Protein AF-A0ABD2GUU6-F1 (afdb_monomer_lite)

Foldseek 3Di:
DDPPPDPPDPVVVVVVVVVVVPPPDPPDPFQADPQWDWDDDPPAIEIGNACSQDCAQDQRGGLRHQEYEHENYNHPDDDPVSCPSNPNHNYYHYD

Radius of gyration: 21.6 Å; chains: 1; bounding box: 74×26×33 Å

Structure (mmCIF, N/CA/C/O backbone):
data_AF-A0ABD2GUU6-F1
#
_entry.id   AF-A0ABD2GUU6-F1
#
loop_
_atom_site.group_PDB
_atom_site.id
_atom_site.type_symbol
_atom_site.label_atom_id
_atom_site.label_alt_id
_atom_site.label_comp_id
_atom_site.label_asym_id
_atom_site.label_entity_id
_atom_site.label_seq_id
_atom_site.pdbx_PDB_ins_code
_atom_site.Cartn_x
_atom_site.Cartn_y
_atom_site.Cartn_z
_atom_site.occupancy
_atom_site.B_iso_or_equiv
_atom_site.auth_seq_id
_atom_site.auth_comp_id
_atom_site.auth_asym_id
_atom_site.auth_atom_id
_atom_site.pdbx_PDB_model_num
ATOM 1 N N . MET A 1 1 ? 58.179 -3.791 10.890 1.00 44.34 1 MET A N 1
ATOM 2 C CA . MET A 1 1 ? 57.099 -3.771 9.889 1.00 44.34 1 MET A CA 1
ATOM 3 C C . MET A 1 1 ? 56.184 -4.932 10.259 1.00 44.34 1 MET A C 1
ATOM 5 O O . MET A 1 1 ? 56.639 -6.057 10.165 1.00 44.34 1 MET A O 1
ATOM 9 N N . ASP A 1 2 ? 55.018 -4.794 10.884 1.00 38.72 2 ASP A N 1
ATOM 10 C CA . ASP A 1 2 ? 54.137 -3.641 11.025 1.00 38.72 2 ASP A CA 1
ATOM 11 C C . ASP A 1 2 ? 53.310 -3.774 12.310 1.00 38.72 2 ASP A C 1
ATOM 13 O O . ASP A 1 2 ? 52.682 -4.793 12.590 1.00 38.72 2 ASP A O 1
ATOM 17 N N . THR A 1 3 ? 53.335 -2.716 13.111 1.00 44.91 3 THR A N 1
ATOM 18 C CA . THR A 1 3 ? 52.423 -2.467 14.222 1.00 44.91 3 THR A CA 1
ATOM 19 C C . THR A 1 3 ? 51.022 -2.244 13.658 1.00 44.91 3 THR A C 1
ATOM 21 O O . THR A 1 3 ? 50.696 -1.139 13.228 1.00 44.91 3 THR A O 1
ATOM 24 N N . VAL A 1 4 ? 50.170 -3.274 13.688 1.00 53.25 4 VAL A N 1
ATOM 25 C CA . VAL A 1 4 ? 48.708 -3.143 13.537 1.00 53.25 4 VAL A CA 1
ATOM 26 C C . VAL A 1 4 ? 48.157 -2.517 14.822 1.00 53.25 4 VAL A C 1
ATOM 28 O O . VAL A 1 4 ? 47.494 -3.144 15.636 1.00 53.25 4 VAL A O 1
ATOM 31 N N . SER A 1 5 ? 48.541 -1.268 15.053 1.00 53.53 5 SER A N 1
ATOM 32 C CA . SER A 1 5 ? 48.010 -0.398 16.096 1.00 53.53 5 SER A CA 1
ATOM 33 C C . SER A 1 5 ? 47.687 0.936 15.435 1.00 53.53 5 SER A C 1
ATOM 35 O O . SER A 1 5 ? 48.257 1.984 15.723 1.00 53.53 5 SER A O 1
ATOM 37 N N . SER A 1 6 ? 46.819 0.872 14.430 1.00 47.44 6 SER A N 1
ATOM 38 C CA . SER A 1 6 ? 46.210 2.043 13.827 1.00 47.44 6 SER A CA 1
ATOM 39 C C . SER A 1 6 ? 45.003 2.421 14.674 1.00 47.44 6 SER A C 1
ATOM 41 O O . SER A 1 6 ? 43.934 1.824 14.582 1.00 47.44 6 SER A O 1
ATOM 43 N N . HIS A 1 7 ? 45.225 3.423 15.526 1.00 55.16 7 HIS A N 1
ATOM 44 C CA . HIS A 1 7 ? 44.230 4.377 16.004 1.00 55.16 7 HIS A CA 1
ATOM 45 C C . HIS A 1 7 ? 42.999 4.427 15.084 1.00 55.16 7 HIS A C 1
ATOM 47 O O . HIS A 1 7 ? 43.005 5.088 14.043 1.00 55.16 7 HIS A O 1
ATOM 53 N N . LEU A 1 8 ? 41.922 3.751 15.480 1.00 58.81 8 LEU A N 1
ATOM 54 C CA . LEU A 1 8 ? 40.605 4.011 14.922 1.00 58.81 8 LEU A CA 1
ATOM 55 C C . LEU A 1 8 ? 40.223 5.415 15.396 1.00 58.81 8 LEU A C 1
ATOM 57 O O . LEU A 1 8 ? 39.872 5.622 16.555 1.00 58.81 8 LEU A O 1
ATOM 61 N N . SER A 1 9 ? 40.411 6.396 14.511 1.00 63.03 9 SER A N 1
ATOM 62 C CA . SER A 1 9 ? 40.080 7.801 14.740 1.00 63.03 9 SER A CA 1
ATOM 63 C C . SER A 1 9 ? 38.676 7.921 15.360 1.00 63.03 9 SER A C 1
ATOM 65 O O . SER A 1 9 ? 37.721 7.409 14.766 1.00 63.03 9 SER A O 1
ATOM 67 N N . PRO A 1 10 ? 38.501 8.605 16.511 1.00 59.88 10 PRO A N 1
ATOM 68 C CA . PRO A 1 10 ? 37.212 8.714 17.209 1.00 59.88 10 PRO A CA 1
ATOM 69 C C . PRO A 1 10 ? 36.142 9.468 16.399 1.00 59.88 10 PRO A C 1
ATOM 71 O O . PRO A 1 10 ? 34.978 9.508 16.786 1.00 59.88 10 PRO A O 1
ATOM 74 N N . PHE A 1 11 ? 36.520 10.028 15.246 1.00 58.97 11 PHE A N 1
ATOM 75 C CA . PHE A 1 11 ? 35.639 10.697 14.292 1.00 58.97 11 PHE A CA 1
ATOM 76 C C . PHE A 1 11 ? 35.018 9.753 13.247 1.00 58.97 11 PHE A C 1
ATOM 78 O O . PHE A 1 11 ? 34.021 10.113 12.625 1.00 58.97 11 PHE A O 1
ATOM 85 N N . LEU A 1 12 ? 35.555 8.539 13.064 1.00 63.94 12 LEU A N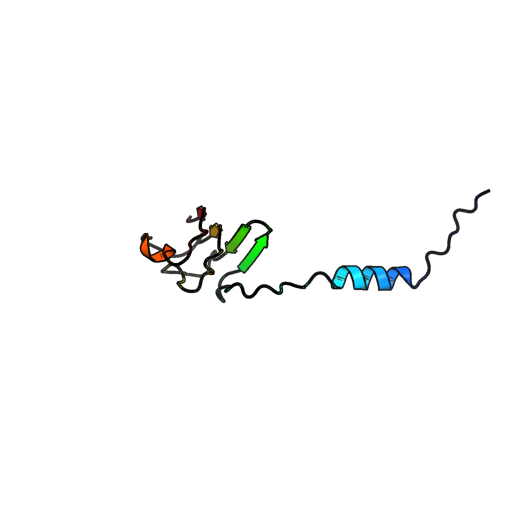 1
ATOM 86 C CA . LEU A 1 12 ? 35.001 7.553 12.122 1.00 63.94 12 LEU A CA 1
ATOM 87 C C . LEU A 1 12 ? 33.672 6.973 12.612 1.00 63.94 12 LEU A C 1
ATOM 89 O O . LEU A 1 12 ? 32.76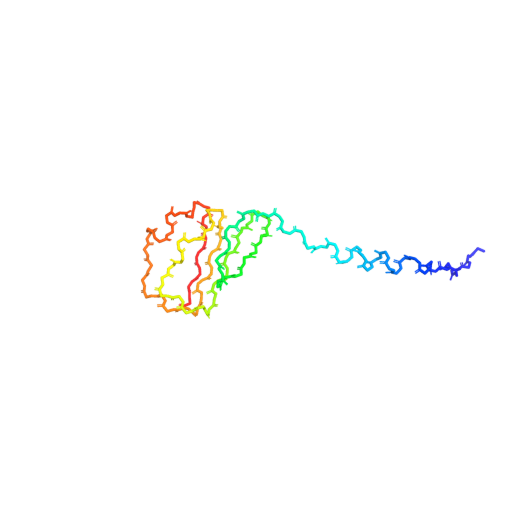9 6.731 11.815 1.00 63.94 12 LEU A O 1
ATOM 93 N N . PHE A 1 13 ? 33.538 6.786 13.925 1.00 68.62 13 PHE A N 1
ATOM 94 C CA . PHE A 1 13 ? 32.337 6.221 14.535 1.00 68.62 13 PHE A CA 1
ATOM 95 C C . PHE A 1 13 ? 31.085 7.107 14.365 1.00 68.62 13 PHE A C 1
ATOM 97 O O . PHE A 1 13 ? 30.065 6.593 13.902 1.00 68.62 13 PHE A O 1
ATOM 104 N N . PRO A 1 14 ? 31.119 8.431 14.644 1.00 67.81 14 PRO A N 1
ATOM 105 C CA . PRO A 1 14 ? 29.966 9.298 14.403 1.00 67.81 14 PRO A CA 1
ATOM 106 C C . PRO A 1 14 ? 29.688 9.498 12.908 1.00 67.81 14 PRO A C 1
ATOM 108 O O . PRO A 1 14 ? 28.526 9.578 12.521 1.00 67.81 14 PRO A O 1
ATOM 111 N N . LEU A 1 15 ? 30.718 9.514 12.052 1.00 69.25 15 LEU A N 1
ATOM 112 C CA . LEU A 1 15 ? 30.547 9.619 10.599 1.00 69.25 15 LEU A CA 1
ATOM 113 C C . LEU A 1 15 ? 29.804 8.403 10.025 1.00 69.25 15 LEU A C 1
ATOM 115 O O . LEU A 1 15 ? 28.890 8.560 9.217 1.00 69.25 15 LEU A O 1
ATOM 119 N N . LEU A 1 16 ? 30.150 7.200 10.492 1.00 70.06 16 LEU A N 1
ATOM 120 C CA . LEU A 1 16 ? 29.459 5.963 10.132 1.00 70.06 16 LEU A CA 1
ATOM 121 C C . LEU A 1 16 ? 27.991 5.987 10.589 1.00 70.06 16 LEU A C 1
ATOM 123 O O . LEU A 1 16 ? 27.108 5.586 9.835 1.00 70.06 16 LEU A O 1
ATOM 127 N N . LEU A 1 17 ? 27.719 6.520 11.786 1.00 68.88 17 LEU A N 1
ATOM 128 C CA . LEU A 1 17 ? 26.361 6.663 12.320 1.00 68.88 17 LEU A CA 1
ATOM 129 C C . LEU A 1 17 ? 25.503 7.655 11.508 1.00 68.88 17 LEU A C 1
ATOM 131 O O . LEU A 1 17 ? 24.318 7.409 11.295 1.00 68.88 17 LEU A O 1
ATOM 135 N N . VAL A 1 18 ? 26.099 8.754 11.030 1.00 70.31 18 VAL A N 1
ATOM 136 C CA . VAL A 1 18 ? 25.438 9.759 10.174 1.00 70.31 18 VAL A CA 1
ATOM 137 C C . VAL A 1 18 ? 25.157 9.211 8.770 1.00 70.31 18 VAL A C 1
ATOM 139 O O . VAL A 1 18 ? 24.098 9.467 8.201 1.00 70.31 18 VAL A O 1
ATOM 142 N N . LEU A 1 19 ? 26.062 8.399 8.217 1.00 64.94 19 LEU A N 1
ATOM 143 C CA . LEU A 1 19 ? 25.834 7.699 6.949 1.00 64.94 19 LEU A CA 1
ATOM 144 C C . LEU A 1 19 ? 24.670 6.701 7.062 1.00 64.94 19 LEU A C 1
ATOM 146 O O . LEU A 1 19 ? 23.804 6.671 6.189 1.00 64.94 19 LEU A O 1
ATOM 150 N N . LEU A 1 20 ? 24.596 5.952 8.167 1.00 63.34 20 LEU A N 1
ATOM 151 C CA . LEU A 1 20 ? 23.512 5.001 8.442 1.00 63.34 20 LEU A CA 1
ATOM 152 C C . LEU A 1 20 ? 22.145 5.675 8.649 1.00 63.34 20 LEU A C 1
ATOM 154 O O . LEU A 1 20 ? 21.124 5.062 8.353 1.00 63.34 20 LEU A O 1
ATOM 158 N N . SER A 1 21 ? 22.094 6.919 9.135 1.00 62.41 21 SER A N 1
ATOM 159 C CA . SER A 1 21 ? 20.831 7.644 9.357 1.00 62.41 21 SER A CA 1
ATOM 160 C C . SER A 1 21 ? 20.317 8.397 8.124 1.00 62.41 21 SER A C 1
ATOM 162 O O . SER A 1 21 ? 19.146 8.771 8.078 1.00 62.41 21 SER A O 1
ATOM 164 N N . SER A 1 22 ? 21.161 8.589 7.105 1.00 56.62 22 SER A N 1
ATOM 165 C CA . SER A 1 22 ? 20.831 9.349 5.888 1.00 56.62 22 SER A CA 1
ATOM 166 C C . SER A 1 22 ? 19.978 8.592 4.855 1.00 56.62 22 SER A C 1
ATOM 168 O O . SER A 1 22 ? 19.542 9.176 3.862 1.00 56.62 22 SER A O 1
ATOM 170 N N . VAL A 1 23 ? 19.665 7.313 5.090 1.00 58.53 23 VAL A N 1
ATOM 171 C CA . VAL A 1 23 ? 18.844 6.485 4.187 1.00 58.53 23 VAL A CA 1
ATOM 172 C C . VAL A 1 23 ? 17.345 6.623 4.458 1.00 58.53 23 VAL A C 1
ATOM 174 O O . VAL A 1 23 ? 16.651 5.638 4.670 1.00 58.53 23 VAL A O 1
ATOM 177 N N . ASN A 1 24 ? 16.806 7.842 4.449 1.00 61.94 24 ASN A N 1
ATOM 178 C CA . ASN A 1 24 ? 15.352 8.022 4.532 1.00 61.94 24 ASN A CA 1
ATOM 179 C C . ASN A 1 24 ? 14.845 9.111 3.580 1.00 61.94 24 ASN A C 1
ATOM 181 O O . ASN A 1 24 ? 14.126 10.030 3.961 1.00 61.94 24 ASN A O 1
ATOM 185 N N . SER A 1 25 ? 15.215 8.984 2.307 1.00 56.91 25 SER A N 1
ATOM 186 C CA . SER A 1 25 ? 14.793 9.895 1.241 1.00 56.91 25 SER A CA 1
ATOM 187 C C . SER A 1 25 ? 13.848 9.180 0.278 1.00 56.91 25 SER A C 1
ATOM 189 O O . SER A 1 25 ? 14.251 8.766 -0.803 1.00 56.91 25 SER A O 1
ATOM 191 N N . SER A 1 26 ? 12.577 9.025 0.652 1.00 58.97 26 SER A N 1
ATOM 192 C CA . SER A 1 26 ? 11.528 8.656 -0.312 1.00 58.97 26 SER A CA 1
ATOM 193 C C . SER A 1 26 ? 10.863 9.926 -0.840 1.00 58.97 26 SER A C 1
ATOM 195 O O . SER A 1 26 ? 9.775 10.290 -0.403 1.00 58.97 26 SER A O 1
ATOM 197 N N . LEU A 1 27 ? 11.528 10.627 -1.764 1.00 59.72 27 LEU A N 1
ATOM 198 C CA . LEU A 1 27 ? 10.901 11.690 -2.550 1.00 59.72 27 LEU A CA 1
ATOM 199 C C . LEU A 1 27 ? 10.343 11.068 -3.835 1.00 59.72 27 LEU A C 1
ATOM 201 O O . LEU A 1 27 ? 10.983 11.028 -4.880 1.00 59.72 27 LEU A O 1
ATOM 205 N N . SER A 1 28 ? 9.143 10.519 -3.728 1.00 55.94 28 SER A N 1
ATOM 206 C CA . SER A 1 28 ? 8.322 10.143 -4.872 1.00 55.94 28 SER A CA 1
ATOM 207 C C . SER A 1 28 ? 6.904 10.547 -4.528 1.00 55.94 28 SER A C 1
ATOM 209 O O . SER A 1 28 ? 6.375 10.131 -3.500 1.00 55.94 28 SER A O 1
ATOM 211 N N . SER A 1 29 ? 6.299 11.385 -5.364 1.00 60.44 29 SER A N 1
ATOM 212 C CA . SER A 1 29 ? 4.910 11.836 -5.253 1.00 60.44 29 SER A CA 1
ATOM 213 C C . SER A 1 29 ? 3.921 10.710 -5.588 1.00 60.44 29 SER A C 1
ATOM 215 O O . SER A 1 29 ? 2.958 10.932 -6.316 1.00 60.44 29 SER A O 1
ATOM 217 N N . MET A 1 30 ? 4.193 9.492 -5.116 1.00 69.62 30 MET A N 1
ATOM 218 C CA . MET A 1 30 ? 3.344 8.330 -5.320 1.00 69.62 30 MET A CA 1
ATOM 219 C C . MET A 1 30 ? 2.240 8.350 -4.276 1.00 69.62 30 MET A C 1
ATOM 221 O O . MET A 1 30 ? 2.496 8.450 -3.071 1.00 69.62 30 MET A O 1
ATOM 225 N N . LEU A 1 31 ? 0.999 8.284 -4.742 1.00 80.00 31 LEU A N 1
ATOM 226 C CA . LEU A 1 31 ? -0.169 8.339 -3.872 1.00 80.00 31 LEU A CA 1
ATOM 227 C C . LEU A 1 31 ? -0.292 7.020 -3.099 1.00 80.00 31 LEU A C 1
ATOM 229 O O . LEU A 1 31 ? -0.732 6.006 -3.638 1.00 80.00 31 LEU A O 1
ATOM 233 N N . CYS A 1 32 ? 0.088 7.047 -1.818 1.00 86.50 32 CYS A N 1
ATOM 234 C CA . CYS A 1 32 ? -0.105 5.925 -0.906 1.00 86.50 32 CYS A CA 1
ATOM 235 C C . CYS A 1 32 ? -1.368 6.134 -0.050 1.00 86.50 32 CYS A C 1
ATOM 237 O O . CYS A 1 32 ? -1.461 7.132 0.676 1.00 86.50 32 CYS A O 1
ATOM 239 N N . PRO A 1 33 ? -2.356 5.222 -0.086 1.00 88.25 33 PRO A N 1
ATOM 240 C CA . PRO A 1 33 ? -3.539 5.330 0.762 1.00 88.25 33 PRO A CA 1
ATOM 241 C C . PRO A 1 33 ? -3.178 5.301 2.254 1.00 88.25 33 PRO A C 1
ATOM 243 O O . PRO A 1 33 ? -2.361 4.492 2.677 1.00 88.25 33 PRO A O 1
ATOM 246 N N . LYS A 1 34 ? -3.862 6.099 3.091 1.00 84.75 34 LYS A N 1
ATOM 247 C CA . LYS A 1 34 ? -3.579 6.215 4.544 1.00 84.75 34 LYS A CA 1
ATOM 248 C C . LYS A 1 34 ? -3.599 4.894 5.322 1.00 84.75 34 LYS A C 1
ATOM 250 O O . LYS A 1 34 ? -3.031 4.817 6.405 1.00 84.75 34 LYS A O 1
ATOM 255 N N . ARG A 1 35 ? -4.344 3.902 4.834 1.00 85.12 35 ARG A N 1
ATOM 256 C CA . ARG A 1 35 ? -4.487 2.589 5.480 1.00 85.12 35 ARG A CA 1
ATOM 257 C C . ARG A 1 35 ? -3.550 1.544 4.889 1.00 85.12 35 ARG A C 1
ATOM 259 O O . ARG A 1 35 ? -3.520 0.435 5.392 1.00 85.12 35 ARG A O 1
ATOM 266 N N . CYS A 1 36 ? -2.792 1.890 3.858 1.00 90.88 36 CYS A N 1
ATOM 267 C CA . CYS A 1 36 ? -1.896 0.976 3.180 1.00 90.88 36 CYS A CA 1
ATOM 268 C C . CYS A 1 36 ? -0.440 1.380 3.421 1.00 90.88 36 CYS A C 1
ATOM 270 O O . CYS A 1 36 ? -0.128 2.528 3.734 1.00 90.88 36 CYS A O 1
ATOM 272 N N . THR A 1 37 ? 0.458 0.421 3.258 1.00 90.88 37 THR A N 1
ATOM 273 C CA . THR A 1 37 ? 1.901 0.642 3.226 1.00 90.88 37 THR A CA 1
ATOM 274 C C . THR A 1 37 ? 2.372 0.464 1.797 1.00 90.88 37 THR A C 1
ATOM 276 O O . THR A 1 37 ? 2.009 -0.514 1.148 1.00 90.88 37 THR A O 1
ATOM 279 N N . CYS A 1 38 ? 3.177 1.392 1.297 1.00 91.19 38 CYS A N 1
ATOM 280 C CA . CYS A 1 38 ? 3.669 1.328 -0.069 1.00 91.19 38 CYS A CA 1
ATOM 281 C C . CYS A 1 38 ? 5.173 1.090 -0.085 1.00 91.19 38 CYS A C 1
ATOM 283 O O . CYS A 1 38 ? 5.910 1.686 0.697 1.00 91.19 38 CYS A O 1
ATOM 285 N N . GLN A 1 39 ? 5.617 0.209 -0.974 1.00 91.88 39 GLN A N 1
ATOM 286 C CA . GLN A 1 39 ? 7.019 -0.128 -1.154 1.00 91.88 39 GLN A CA 1
ATOM 287 C C . GLN A 1 39 ? 7.436 0.229 -2.577 1.00 91.88 39 GLN A C 1
ATOM 289 O O . GLN A 1 39 ? 6.858 -0.265 -3.544 1.00 91.88 39 GLN A O 1
ATOM 294 N N . ASN A 1 40 ? 8.442 1.090 -2.694 1.00 89.69 40 ASN A N 1
ATOM 295 C CA . ASN A 1 40 ? 9.055 1.437 -3.968 1.00 89.69 40 ASN A CA 1
ATOM 296 C C . ASN A 1 40 ? 10.340 0.615 -4.130 1.00 89.69 40 ASN A C 1
ATOM 298 O O . ASN A 1 40 ? 11.370 0.955 -3.552 1.00 89.69 40 ASN A O 1
ATOM 302 N N . LEU A 1 41 ? 10.253 -0.496 -4.865 1.00 85.19 41 LEU A N 1
ATOM 303 C CA . LEU A 1 41 ? 11.387 -1.356 -5.198 1.00 85.19 41 LEU A CA 1
ATOM 304 C C . LEU A 1 41 ? 11.587 -1.333 -6.707 1.00 85.19 41 LEU A C 1
ATOM 306 O O . LEU A 1 41 ? 10.980 -2.140 -7.398 1.00 85.19 41 LEU A O 1
ATOM 310 N N . MET A 1 42 ? 12.440 -0.450 -7.225 1.00 83.06 42 MET A N 1
ATOM 311 C CA . MET A 1 42 ? 12.729 -0.367 -8.663 1.00 83.06 42 MET A CA 1
ATOM 312 C C . MET A 1 42 ? 12.957 -1.771 -9.273 1.00 83.06 42 MET A C 1
ATOM 314 O O . MET A 1 42 ? 13.824 -2.494 -8.775 1.00 83.06 42 MET A O 1
ATOM 318 N N . PRO A 1 43 ? 12.212 -2.193 -10.318 1.00 84.75 43 PRO A N 1
ATOM 319 C CA . PRO A 1 43 ? 11.291 -1.420 -11.167 1.00 84.75 43 PRO A CA 1
ATOM 320 C C . PRO A 1 43 ? 9.795 -1.467 -10.764 1.00 84.75 43 PRO A C 1
ATOM 322 O O . PRO A 1 43 ? 8.940 -1.068 -11.548 1.00 84.75 43 PRO A O 1
ATOM 325 N N . SER A 1 44 ? 9.452 -1.987 -9.587 1.00 87.94 44 SER A N 1
ATOM 326 C CA . SER A 1 44 ? 8.087 -2.244 -9.110 1.00 87.94 44 SER A CA 1
ATOM 327 C C . SER A 1 44 ? 7.648 -1.326 -7.959 1.00 87.94 44 SER A C 1
ATOM 329 O O . SER A 1 44 ? 8.383 -1.083 -7.000 1.00 87.94 44 SER A O 1
ATOM 331 N N . TYR A 1 45 ? 6.389 -0.888 -8.001 1.00 92.06 45 TYR A N 1
ATOM 332 C CA . TYR A 1 45 ? 5.723 -0.223 -6.882 1.00 92.06 45 TYR A CA 1
ATOM 333 C C . TYR A 1 45 ? 4.601 -1.095 -6.330 1.00 92.06 45 TYR A C 1
ATOM 335 O O . TYR A 1 45 ? 3.648 -1.426 -7.041 1.00 92.06 45 TYR A O 1
ATOM 343 N N . THR A 1 46 ? 4.707 -1.450 -5.053 1.00 93.38 46 THR A N 1
ATOM 344 C CA . THR A 1 46 ? 3.786 -2.373 -4.388 1.00 93.38 46 THR A CA 1
ATOM 345 C C . TH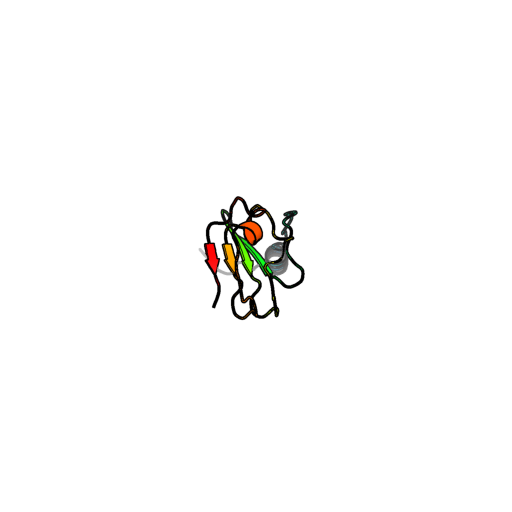R A 1 46 ? 2.962 -1.644 -3.338 1.00 93.38 46 THR A C 1
ATOM 347 O O . THR A 1 46 ? 3.512 -0.943 -2.489 1.00 93.38 46 THR A O 1
ATOM 350 N N . VAL A 1 47 ? 1.645 -1.852 -3.345 1.00 94.00 47 VAL A N 1
ATOM 351 C CA . VAL A 1 47 ? 0.711 -1.297 -2.357 1.00 94.00 47 VAL A CA 1
ATOM 352 C C . VAL A 1 47 ? 0.148 -2.424 -1.493 1.00 94.00 47 VAL A C 1
ATOM 354 O O . VAL A 1 47 ? -0.492 -3.357 -1.980 1.00 94.00 47 VAL A O 1
ATOM 357 N N . LEU A 1 48 ? 0.398 -2.340 -0.190 1.00 94.19 48 LEU A N 1
ATOM 358 C CA . LEU A 1 48 ? 0.057 -3.343 0.814 1.00 94.19 48 LEU A CA 1
ATOM 359 C C . LEU A 1 48 ? -1.096 -2.833 1.684 1.00 94.19 48 LEU A C 1
ATOM 361 O O . LEU A 1 48 ? -0.902 -1.930 2.491 1.00 94.19 48 LEU A O 1
ATOM 365 N N . CYS A 1 49 ? -2.284 -3.418 1.557 1.00 94.06 49 CYS A N 1
ATOM 366 C CA . CYS A 1 49 ? -3.494 -2.995 2.273 1.00 94.06 49 CYS A CA 1
ATOM 367 C C . CYS A 1 49 ? -4.092 -4.112 3.150 1.00 94.06 49 CYS A C 1
ATOM 369 O O . CYS A 1 49 ? -5.311 -4.189 3.321 1.00 94.06 49 CYS A O 1
ATOM 371 N N . ALA A 1 50 ? -3.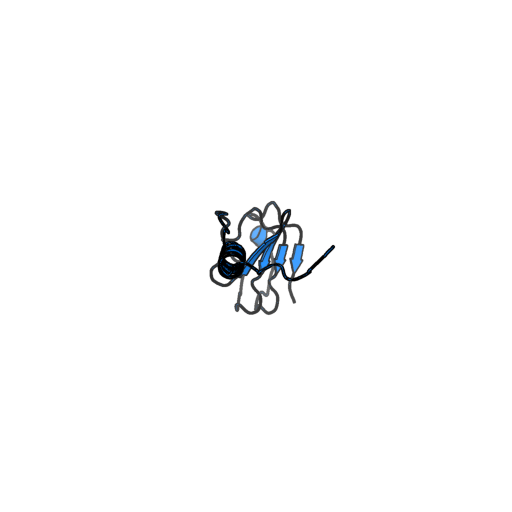268 -5.019 3.676 1.00 93.12 50 ALA A N 1
ATOM 372 C CA . ALA A 1 50 ? -3.765 -6.180 4.413 1.00 93.12 50 ALA A CA 1
ATOM 373 C C . ALA A 1 50 ? -4.417 -5.804 5.757 1.00 93.12 50 ALA A C 1
ATOM 375 O O . ALA A 1 50 ? -3.916 -4.918 6.448 1.00 93.12 50 ALA A O 1
ATOM 376 N N . LYS A 1 51 ? -5.498 -6.498 6.149 1.00 93.19 51 LYS A N 1
ATOM 377 C CA . LYS A 1 51 ? -6.197 -6.308 7.445 1.00 93.19 51 LYS A CA 1
ATOM 378 C C . LYS A 1 51 ? -6.689 -4.880 7.697 1.00 93.19 51 LYS A C 1
ATOM 380 O O . LYS A 1 51 ? -6.731 -4.415 8.834 1.00 93.19 51 LYS A O 1
ATOM 385 N N . THR A 1 52 ? -7.069 -4.164 6.642 1.00 90.94 52 THR A N 1
ATOM 386 C CA . THR A 1 52 ? -7.509 -2.762 6.745 1.00 90.94 52 THR A CA 1
ATOM 387 C C . THR A 1 52 ? -9.026 -2.610 6.815 1.00 90.94 52 THR A C 1
ATOM 389 O O . THR A 1 52 ? -9.521 -1.501 7.016 1.00 90.94 52 THR A O 1
ATOM 392 N N . GLY A 1 53 ? -9.764 -3.717 6.691 1.00 91.81 53 GLY A N 1
ATOM 393 C CA . GLY A 1 53 ? -11.222 -3.736 6.731 1.00 91.81 53 GLY A CA 1
ATOM 394 C C . GLY A 1 53 ? -11.866 -3.186 5.458 1.00 91.81 53 GLY A C 1
ATOM 395 O O . GLY A 1 53 ? -12.986 -2.684 5.505 1.00 91.81 53 GLY A O 1
ATOM 396 N N . LEU A 1 54 ? -11.161 -3.237 4.325 1.00 91.75 54 LEU A N 1
ATOM 397 C CA . LEU A 1 54 ? -11.678 -2.738 3.055 1.00 91.75 54 LEU A CA 1
ATOM 398 C C . LEU A 1 54 ? -12.878 -3.567 2.600 1.00 91.75 54 LEU A C 1
ATOM 400 O O . LEU A 1 54 ? -12.815 -4.791 2.536 1.00 91.75 54 LEU A O 1
ATOM 404 N N . LEU A 1 55 ? -13.954 -2.872 2.243 1.00 93.06 55 LEU A N 1
ATOM 405 C CA . LEU A 1 55 ? -15.135 -3.447 1.591 1.00 93.06 55 LEU A CA 1
ATOM 406 C C . LEU A 1 55 ? -15.037 -3.348 0.061 1.00 93.06 55 LEU A C 1
ATOM 408 O O . LEU A 1 55 ? -15.718 -4.067 -0.665 1.00 93.06 55 LEU A O 1
ATOM 412 N N . PHE A 1 56 ? -14.190 -2.440 -0.427 1.00 90.94 56 PHE A N 1
ATOM 413 C CA . PHE A 1 56 ? -13.968 -2.136 -1.837 1.00 90.94 56 PHE A CA 1
ATOM 414 C C . PHE A 1 56 ? -12.507 -1.735 -2.070 1.00 90.94 56 PHE A C 1
ATOM 416 O O . PHE A 1 56 ? -11.802 -1.331 -1.142 1.00 90.94 56 PHE A O 1
ATOM 423 N N . VAL A 1 57 ? -12.055 -1.828 -3.321 1.00 91.62 57 VAL A N 1
ATOM 424 C CA . VAL A 1 57 ? -10.710 -1.396 -3.721 1.00 91.62 57 VAL A CA 1
ATOM 425 C C . VAL A 1 57 ? -10.603 0.137 -3.615 1.00 91.62 57 VAL A C 1
ATOM 427 O O . VAL A 1 57 ? -11.483 0.838 -4.122 1.00 91.62 57 VAL A O 1
ATOM 430 N N . PRO A 1 58 ? -9.559 0.695 -2.973 1.00 88.31 58 PRO A N 1
ATOM 431 C CA . PRO A 1 58 ? -9.379 2.141 -2.880 1.00 88.31 58 PRO A CA 1
ATOM 432 C C . PRO A 1 58 ? -9.149 2.783 -4.263 1.00 88.31 58 PRO A C 1
ATOM 434 O O . PRO A 1 58 ? -8.255 2.345 -4.984 1.00 88.31 58 PRO A O 1
ATOM 437 N N . PRO A 1 59 ? -9.866 3.865 -4.628 1.00 84.12 59 PRO A N 1
ATOM 438 C CA . PRO A 1 59 ? -9.675 4.536 -5.920 1.00 84.12 59 PRO A CA 1
ATOM 439 C C . PRO A 1 59 ? -8.385 5.374 -5.988 1.00 84.12 59 PRO A C 1
ATOM 441 O O . PRO A 1 59 ? -7.898 5.681 -7.074 1.00 84.12 59 PRO A O 1
ATOM 444 N N . ASN A 1 60 ? -7.816 5.731 -4.831 1.00 81.81 60 ASN A N 1
ATOM 445 C CA . ASN A 1 60 ? -6.657 6.624 -4.697 1.00 81.81 60 ASN A CA 1
ATOM 446 C C . ASN A 1 60 ? -5.319 5.864 -4.703 1.00 81.81 60 ASN A C 1
ATOM 448 O O . ASN A 1 60 ? -4.424 6.188 -3.924 1.00 81.81 60 ASN A O 1
ATOM 452 N N . ILE A 1 61 ? -5.214 4.815 -5.516 1.00 88.50 61 ILE A N 1
ATOM 453 C CA . ILE A 1 61 ? -3.975 4.056 -5.711 1.00 88.50 61 ILE A CA 1
ATOM 454 C C . ILE A 1 61 ? -3.238 4.640 -6.918 1.00 88.50 61 ILE A C 1
ATOM 456 O O . ILE A 1 61 ? -3.865 4.992 -7.921 1.00 88.50 61 ILE A O 1
ATOM 460 N N . ASP A 1 62 ? -1.918 4.771 -6.799 1.00 88.06 62 ASP A N 1
ATOM 461 C CA . ASP A 1 62 ? -1.070 5.293 -7.865 1.00 88.06 62 ASP A CA 1
ATOM 462 C C . ASP A 1 62 ? -1.172 4.452 -9.149 1.00 88.06 62 ASP A C 1
ATOM 464 O O . ASP A 1 62 ? -1.256 3.223 -9.117 1.00 88.06 62 ASP A O 1
ATOM 468 N N . ARG A 1 63 ? -1.129 5.111 -10.310 1.00 90.56 63 ARG A N 1
ATOM 469 C CA . ARG A 1 63 ? -1.224 4.419 -11.603 1.00 90.56 63 ARG A CA 1
ATOM 470 C C . ARG A 1 63 ? -0.029 3.505 -11.867 1.00 90.56 63 ARG A C 1
ATOM 472 O O . ARG A 1 63 ? -0.153 2.542 -12.625 1.00 90.56 63 ARG A O 1
ATOM 479 N N . GLN A 1 64 ? 1.111 3.822 -11.252 1.00 89.69 64 GLN A N 1
ATOM 480 C CA . GLN A 1 64 ? 2.364 3.084 -11.360 1.00 89.69 64 GLN A CA 1
ATOM 481 C C . GLN A 1 64 ? 2.416 1.852 -10.447 1.00 89.69 64 GLN A C 1
ATOM 483 O O . GLN A 1 64 ? 3.396 1.113 -10.499 1.00 89.69 64 GLN A O 1
ATOM 488 N N . THR A 1 65 ? 1.388 1.603 -9.625 1.00 92.19 65 THR A N 1
ATOM 489 C CA . THR A 1 65 ? 1.305 0.384 -8.816 1.00 92.19 65 THR A CA 1
ATOM 490 C C . THR A 1 65 ? 1.340 -0.849 -9.709 1.00 92.19 65 THR A C 1
ATOM 492 O O . THR A 1 65 ? 0.432 -1.085 -10.499 1.00 92.19 65 THR A O 1
ATOM 495 N N . ALA A 1 66 ? 2.398 -1.640 -9.551 1.00 94.25 66 ALA A N 1
ATOM 496 C CA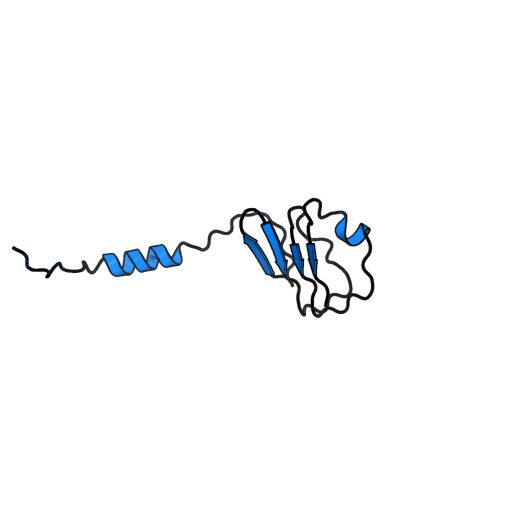 . ALA A 1 66 ? 2.611 -2.893 -10.257 1.00 94.25 66 ALA A CA 1
ATOM 497 C C . ALA A 1 66 ? 2.021 -4.085 -9.496 1.00 94.25 66 ALA A C 1
ATOM 499 O O . ALA A 1 66 ? 1.554 -5.046 -10.109 1.00 94.25 66 ALA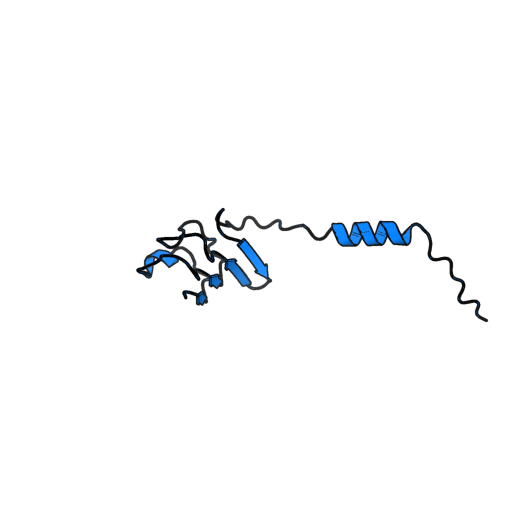 A O 1
ATOM 500 N N . GLU A 1 67 ? 1.987 -4.012 -8.165 1.00 94.56 67 GLU A N 1
ATOM 501 C CA . GLU A 1 67 ? 1.406 -5.056 -7.328 1.00 94.56 67 GLU A CA 1
ATOM 502 C C . GLU A 1 67 ? 0.498 -4.478 -6.239 1.00 94.56 67 GLU A C 1
ATOM 504 O O . GLU A 1 67 ? 0.880 -3.567 -5.503 1.00 94.56 67 GLU A O 1
ATOM 509 N N . LEU A 1 68 ? -0.699 -5.051 -6.100 1.00 94.31 68 LEU A N 1
ATOM 510 C CA . LEU A 1 68 ? -1.676 -4.669 -5.084 1.00 94.31 68 LEU A CA 1
ATOM 511 C C . LEU A 1 68 ? -2.036 -5.865 -4.195 1.00 94.31 68 LEU A C 1
ATOM 513 O O . LEU A 1 68 ? -2.515 -6.894 -4.674 1.00 94.31 68 LEU A O 1
ATOM 517 N N . ARG A 1 69 ? -1.838 -5.731 -2.879 1.00 95.50 69 ARG A N 1
ATOM 518 C CA . ARG A 1 69 ? -2.152 -6.779 -1.895 1.00 95.50 69 ARG A CA 1
ATOM 519 C C . ARG A 1 69 ? -3.318 -6.358 -1.006 1.00 95.50 69 ARG A C 1
ATOM 521 O O . ARG A 1 69 ? -3.189 -5.437 -0.204 1.00 95.50 69 ARG A O 1
ATOM 528 N N . LEU A 1 70 ? -4.435 -7.070 -1.125 1.00 94.94 70 LEU A N 1
ATOM 529 C CA . LEU A 1 70 ? -5.712 -6.816 -0.444 1.00 94.94 70 LEU A CA 1
ATOM 530 C C . LEU A 1 70 ? -6.101 -7.953 0.518 1.00 94.94 70 LEU A C 1
ATOM 532 O O . LEU A 1 70 ? -7.273 -8.097 0.852 1.00 94.94 70 LEU A O 1
ATOM 536 N N . MET A 1 71 ? -5.140 -8.760 0.966 1.00 93.62 71 MET A N 1
ATOM 537 C CA . MET A 1 71 ? -5.377 -9.910 1.851 1.00 93.62 71 MET A CA 1
ATOM 538 C C . MET A 1 71 ? -6.091 -9.516 3.153 1.00 93.62 71 MET A C 1
ATOM 540 O O . MET A 1 71 ? -5.925 -8.398 3.641 1.00 93.62 71 MET A O 1
ATOM 544 N N . ASP A 1 72 ? -6.849 -10.446 3.735 1.00 93.50 72 ASP A N 1
ATOM 545 C CA . ASP A 1 72 ? -7.542 -10.255 5.016 1.00 93.50 72 ASP A CA 1
ATOM 546 C C . ASP A 1 72 ? -8.449 -9.001 5.059 1.00 93.50 72 ASP A C 1
ATOM 548 O O . ASP A 1 72 ? -8.510 -8.283 6.060 1.00 93.50 72 ASP A O 1
ATOM 552 N N . ASN A 1 73 ? -9.125 -8.693 3.950 1.00 94.56 73 ASN A N 1
ATOM 553 C CA . ASN A 1 73 ? -10.155 -7.655 3.878 1.00 94.56 73 ASN A CA 1
ATOM 554 C C . ASN A 1 73 ? -11.544 -8.277 3.675 1.00 94.56 73 ASN A C 1
ATOM 556 O O . ASN A 1 73 ? -11.678 -9.480 3.484 1.00 94.56 73 ASN A O 1
ATOM 560 N N . PHE A 1 74 ? -12.585 -7.446 3.689 1.00 95.19 74 PHE A N 1
ATOM 561 C CA . PHE A 1 74 ? -13.986 -7.856 3.542 1.00 95.19 74 PHE A CA 1
ATOM 562 C C . PHE A 1 74 ? -14.522 -7.588 2.125 1.00 95.19 74 PHE A C 1
ATOM 564 O O . PHE A 1 74 ? -15.702 -7.287 1.938 1.00 95.19 74 PHE A O 1
ATOM 571 N N . ILE A 1 75 ? -13.650 -7.643 1.116 1.00 92.12 75 ILE A N 1
ATOM 572 C CA . ILE A 1 75 ? -14.022 -7.382 -0.276 1.00 92.12 75 ILE A CA 1
ATOM 573 C C . ILE A 1 75 ? -14.750 -8.611 -0.821 1.00 92.12 75 ILE A C 1
ATOM 575 O O . ILE A 1 75 ? -14.164 -9.680 -0.947 1.00 92.12 75 ILE A O 1
ATOM 579 N N . THR A 1 76 ? -16.025 -8.454 -1.169 1.00 90.88 76 THR A N 1
ATOM 580 C CA . THR A 1 76 ? -16.865 -9.560 -1.662 1.00 90.88 76 THR A CA 1
ATOM 581 C C . THR A 1 76 ? -16.897 -9.665 -3.181 1.00 90.88 76 THR A C 1
ATOM 583 O O . THR A 1 76 ? -17.210 -10.718 -3.724 1.00 90.88 76 THR A O 1
ATOM 586 N N . THR A 1 77 ? -16.618 -8.569 -3.889 1.00 90.62 77 THR A N 1
ATOM 587 C CA . THR A 1 77 ? -16.684 -8.515 -5.352 1.00 90.62 77 THR A CA 1
ATOM 588 C C . THR A 1 77 ? -15.555 -7.651 -5.895 1.00 90.62 77 THR A C 1
ATOM 590 O O . THR A 1 77 ? -15.358 -6.535 -5.419 1.00 90.62 77 THR A O 1
ATOM 593 N N . LEU A 1 78 ? -14.867 -8.137 -6.928 1.00 90.62 78 LEU A N 1
ATOM 594 C CA . LEU A 1 78 ? -13.876 -7.377 -7.688 1.00 90.62 78 LEU A CA 1
ATOM 595 C C . LEU A 1 78 ? -14.347 -7.198 -9.129 1.00 90.62 78 LEU A C 1
ATOM 597 O O . LEU A 1 78 ? -14.779 -8.154 -9.774 1.00 90.62 78 LEU A O 1
ATOM 601 N N . ARG A 1 79 ? -14.261 -5.973 -9.646 1.00 91.56 79 ARG A N 1
ATOM 602 C CA . ARG A 1 79 ? -14.636 -5.630 -11.022 1.00 91.56 79 ARG A CA 1
ATOM 603 C C . ARG A 1 79 ? -13.443 -5.025 -11.751 1.00 91.56 79 ARG A C 1
ATOM 605 O O . ARG A 1 79 ? -12.641 -4.317 -11.157 1.00 91.56 79 ARG A O 1
ATOM 612 N N . HIS A 1 80 ? -13.388 -5.194 -13.073 1.00 89.56 80 HIS A N 1
ATOM 613 C CA . HIS A 1 80 ? -12.350 -4.572 -13.912 1.00 89.56 80 HIS A CA 1
ATOM 614 C C . HIS A 1 80 ? -12.230 -3.056 -13.695 1.00 89.56 80 HIS A C 1
ATOM 616 O O . HIS A 1 80 ? -11.131 -2.514 -13.636 1.00 89.56 80 HIS A O 1
ATOM 622 N N . ARG A 1 81 ? -13.368 -2.370 -13.522 1.00 89.81 81 ARG A N 1
ATOM 623 C CA . ARG A 1 81 ? -13.407 -0.919 -13.292 1.00 89.81 81 ARG A CA 1
ATOM 624 C C . ARG A 1 81 ? -12.699 -0.479 -12.007 1.00 89.81 81 ARG A C 1
ATOM 626 O O . ARG A 1 81 ? -12.253 0.659 -11.939 1.00 89.81 81 ARG A O 1
ATOM 633 N N . ASP A 1 82 ? -12.590 -1.364 -11.017 1.00 90.94 82 ASP A N 1
ATOM 634 C CA . ASP A 1 82 ? -11.973 -1.054 -9.725 1.00 90.94 82 ASP A CA 1
ATOM 635 C C . ASP A 1 82 ? -10.448 -0.887 -9.870 1.00 90.94 82 ASP A C 1
ATOM 637 O O . ASP A 1 82 ? -9.808 -0.233 -9.050 1.00 90.94 82 ASP A O 1
ATOM 641 N N . PHE A 1 83 ? -9.883 -1.412 -10.963 1.00 91.88 83 PHE A N 1
ATOM 642 C CA . PHE A 1 83 ? -8.468 -1.320 -11.322 1.00 91.88 83 PHE A CA 1
ATOM 643 C C . PHE A 1 83 ? -8.204 -0.411 -12.530 1.00 91.88 83 PHE A C 1
ATOM 645 O O . PHE A 1 83 ? -7.063 -0.278 -12.958 1.00 91.88 83 PHE A O 1
ATOM 652 N N . ALA A 1 84 ? -9.226 0.259 -13.077 1.00 89.25 84 ALA A N 1
ATOM 653 C CA . ALA A 1 84 ? -9.105 1.022 -14.325 1.00 89.25 84 ALA A CA 1
ATOM 654 C C . ALA A 1 84 ? -8.094 2.181 -14.257 1.00 89.25 84 ALA A C 1
ATOM 656 O O . ALA A 1 84 ? -7.571 2.608 -15.282 1.00 89.25 84 ALA A O 1
ATOM 657 N N . ASN A 1 85 ? -7.810 2.693 -13.056 1.00 87.44 85 ASN A N 1
ATOM 658 C CA . ASN A 1 85 ? -6.833 3.761 -12.851 1.00 87.44 85 ASN A CA 1
ATOM 659 C C . ASN A 1 85 ? -5.391 3.236 -12.679 1.00 87.44 85 ASN A C 1
ATOM 661 O O . ASN A 1 85 ? -4.474 4.041 -12.592 1.00 87.44 85 ASN A O 1
ATOM 665 N N . MET A 1 86 ? -5.169 1.918 -12.630 1.00 92.12 86 MET A N 1
ATOM 666 C CA . MET A 1 86 ? -3.867 1.296 -12.356 1.00 92.12 86 MET A CA 1
ATOM 667 C C . MET A 1 86 ? -3.282 0.685 -13.637 1.00 92.12 86 MET A C 1
ATOM 669 O O . MET A 1 86 ? -3.341 -0.522 -13.854 1.00 92.12 86 MET A O 1
ATOM 673 N N . SER A 1 87 ? -2.729 1.525 -14.515 1.00 90.81 87 SER A N 1
ATOM 674 C CA . SER A 1 87 ? -2.229 1.100 -15.835 1.00 90.81 87 SER A CA 1
ATOM 675 C C . SER A 1 87 ? -1.031 0.152 -15.777 1.00 90.81 87 SER A C 1
ATOM 677 O O . SER A 1 87 ? -0.831 -0.624 -16.705 1.00 90.81 87 SER A O 1
ATOM 679 N N . SER A 1 88 ? -0.233 0.220 -14.709 1.00 92.31 88 SER A N 1
ATOM 680 C CA . SER A 1 88 ? 0.954 -0.625 -14.535 1.00 92.31 88 SER A CA 1
ATOM 681 C C . SER A 1 88 ? 0.682 -1.900 -13.735 1.00 92.31 88 SER A C 1
ATOM 683 O O . SER A 1 88 ? 1.625 -2.631 -13.446 1.00 92.31 88 SER A O 1
ATOM 685 N N . LEU A 1 89 ? -0.573 -2.175 -13.360 1.00 92.88 89 LEU A N 1
ATOM 686 C CA . LEU A 1 89 ? -0.926 -3.281 -12.475 1.00 92.88 89 LEU A CA 1
ATOM 687 C C . LEU A 1 89 ? -0.678 -4.634 -13.148 1.00 92.88 89 LEU A C 1
ATOM 689 O O . LEU A 1 89 ? -1.335 -4.995 -14.121 1.00 92.88 89 LEU A O 1
ATOM 693 N N . VAL A 1 90 ? 0.247 -5.405 -12.585 1.00 94.25 90 VAL A N 1
ATOM 694 C CA . VAL A 1 90 ? 0.609 -6.746 -13.061 1.00 94.25 90 VAL A CA 1
ATOM 695 C C . VAL A 1 90 ? -0.057 -7.820 -12.211 1.00 94.25 90 VAL A C 1
ATOM 697 O O . VAL A 1 90 ? -0.459 -8.864 -12.725 1.00 94.25 90 VAL A O 1
ATOM 700 N N . ARG A 1 91 ? -0.163 -7.592 -10.896 1.00 93.19 91 ARG A N 1
ATOM 701 C CA . ARG A 1 91 ? -0.619 -8.617 -9.953 1.00 93.19 91 ARG A CA 1
ATOM 702 C C . ARG A 1 91 ? -1.521 -8.057 -8.859 1.00 93.19 91 ARG A C 1
ATOM 704 O O . ARG A 1 91 ? -1.228 -7.023 -8.260 1.00 93.19 91 ARG A O 1
ATOM 711 N N . VAL A 1 92 ? -2.575 -8.813 -8.547 1.00 92.75 92 VAL A N 1
ATOM 712 C CA . VAL A 1 92 ? -3.472 -8.569 -7.411 1.00 92.75 92 VAL A CA 1
ATOM 713 C C . VAL A 1 92 ? -3.512 -9.806 -6.521 1.00 92.75 92 VAL A C 1
ATOM 715 O O . VAL A 1 92 ? -3.691 -10.917 -7.013 1.00 92.75 92 VAL A O 1
ATOM 718 N N . HIS A 1 93 ? -3.367 -9.608 -5.212 1.00 93.31 93 HIS A N 1
ATOM 719 C CA . HIS A 1 93 ? -3.485 -10.663 -4.208 1.00 93.31 93 HIS A CA 1
ATOM 720 C C . HIS A 1 93 ? -4.715 -10.443 -3.324 1.00 93.31 93 HIS A C 1
ATOM 722 O O . HIS A 1 93 ? -4.812 -9.420 -2.641 1.00 93.31 93 HIS A O 1
ATOM 728 N N . VAL A 1 94 ? -5.601 -11.436 -3.292 1.00 90.38 94 VAL A N 1
ATOM 729 C CA . VAL A 1 94 ? -6.729 -11.567 -2.358 1.00 90.38 94 VAL A CA 1
ATOM 730 C C . VAL A 1 94 ? -6.600 -12.902 -1.621 1.00 90.38 94 VAL A C 1
ATOM 732 O O . VAL A 1 94 ? -6.046 -13.843 -2.189 1.00 90.38 94 VAL A O 1
ATOM 735 N N . SER A 1 95 ? -7.015 -12.944 -0.351 1.00 84.06 95 SER A N 1
ATOM 736 C CA . SER A 1 95 ? -7.029 -14.173 0.460 1.00 84.06 95 SER A CA 1
ATOM 737 C C . SER A 1 95 ? -8.377 -14.870 0.379 1.00 84.06 95 SER A C 1
ATOM 739 O O . SER A 1 95 ? -9.365 -14.174 0.063 1.00 84.06 95 SER A O 1
#

Secondary structure (DSSP, 8-state):
---------TTHHHHHHHHHH------------TTSEEEEETTEEEEE-TTS--SS--S---TTEEEEE-TTS------GGGGTT-TT--EEE--

Sequence (95 aa):
MDTVSSHLSPFLFPLLLVLLSSVNSSLSSMLCPKRCTCQNLMPSYTVLCAKTGLLFVPPNIDRQTAELRLMDNFITTLRHRDFANMSSLVRVHVS

Organism: Pagothenia borchgrevinki (NCBI:txid8213)

InterPro domains:
  IPR032675 Leucine-rich repeat domain superfamily [G3DSA:3.80.10.10] (23-95)
  IPR050467 Leucine-rich repeat and fibronectin type-III domain-containing [PTHR45842] (16-94)

pLDDT: mean 80.79, std 15.38, range [38.72, 95.5]